Protein AF-A0A1M5BU93-F1 (afdb_monomer_lite)

pLDDT: mean 90.9, std 5.59, range [63.94, 97.12]

Organism: NCBI:txid1121429

Secondary structure (DSSP, 8-state):
-HHHHHHHHHHHHHHHHHHHHHHHHHHHHHHHHHHHHHHHHHHHHHHTT--GGGGG--HHHHHHHHHHHHHHHHHTS----

Structure (mmCIF, N/CA/C/O backbone):
data_AF-A0A1M5BU93-F1
#
_entry.id   AF-A0A1M5BU93-F1
#
loop_
_atom_site.group_PDB
_atom_site.id
_atom_site.type_symbol
_atom_site.label_atom_id
_atom_site.label_alt_id
_atom_site.label_comp_id
_atom_site.label_asym_id
_atom_site.label_entity_id
_atom_site.label_seq_id
_atom_site.pdbx_PDB_ins_code
_atom_site.Cartn_x
_atom_site.Cartn_y
_atom_site.Cartn_z
_atom_site.occupancy
_atom_site.B_iso_or_equiv
_atom_site.auth_seq_id
_atom_site.auth_comp_id
_atom_site.auth_asym_id
_atom_site.auth_atom_id
_atom_site.pdbx_PDB_model_num
ATOM 1 N N . MET A 1 1 ? 28.401 5.717 -35.133 1.00 63.94 1 MET A N 1
ATOM 2 C CA . MET A 1 1 ? 28.424 5.655 -33.650 1.00 63.94 1 MET A CA 1
ATOM 3 C C . MET A 1 1 ? 27.265 6.408 -32.996 1.00 63.94 1 MET A C 1
ATOM 5 O O . MET A 1 1 ? 26.577 5.802 -32.188 1.00 63.94 1 MET A O 1
ATOM 9 N N . LEU A 1 2 ? 26.991 7.667 -33.362 1.00 77.88 2 LEU A N 1
ATOM 10 C CA . LEU A 1 2 ? 25.979 8.509 -32.696 1.00 77.88 2 LEU A CA 1
ATOM 11 C C . LEU A 1 2 ? 24.532 7.970 -32.793 1.00 77.88 2 LEU A C 1
ATOM 13 O O . LEU A 1 2 ? 23.836 7.898 -31.786 1.00 77.88 2 LEU A O 1
ATOM 17 N N . LEU A 1 3 ? 24.114 7.484 -33.970 1.00 83.62 3 LEU A N 1
ATOM 18 C CA . LEU A 1 3 ? 22.791 6.866 -34.172 1.00 83.62 3 LEU A CA 1
ATOM 19 C C . LEU A 1 3 ? 22.595 5.585 -33.336 1.00 83.62 3 LEU A C 1
ATOM 21 O O . LEU A 1 3 ? 21.520 5.350 -32.796 1.00 83.62 3 LEU A O 1
ATOM 25 N N . VAL A 1 4 ? 23.647 4.773 -33.193 1.00 87.81 4 VAL A N 1
ATOM 26 C CA . VAL A 1 4 ? 23.611 3.526 -32.407 1.00 87.81 4 VAL A CA 1
ATOM 27 C C . VAL A 1 4 ? 23.472 3.833 -30.914 1.00 87.81 4 VAL A C 1
ATOM 29 O O . VAL A 1 4 ? 22.658 3.209 -30.238 1.00 87.81 4 VAL A O 1
ATOM 32 N N . GLY A 1 5 ? 24.207 4.834 -30.417 1.00 88.31 5 GLY A N 1
ATOM 33 C CA . GLY A 1 5 ? 24.076 5.309 -29.038 1.00 88.31 5 GLY A CA 1
ATOM 34 C C . GLY A 1 5 ? 22.679 5.862 -28.739 1.00 88.31 5 GLY A C 1
ATOM 35 O O . GLY A 1 5 ? 22.089 5.517 -27.718 1.00 88.31 5 GLY A O 1
ATOM 36 N N . LEU A 1 6 ? 22.103 6.639 -29.662 1.00 89.12 6 LEU A N 1
ATOM 37 C CA . LEU A 1 6 ? 20.749 7.184 -29.520 1.00 89.12 6 LEU A CA 1
ATOM 38 C C . LEU A 1 6 ? 19.681 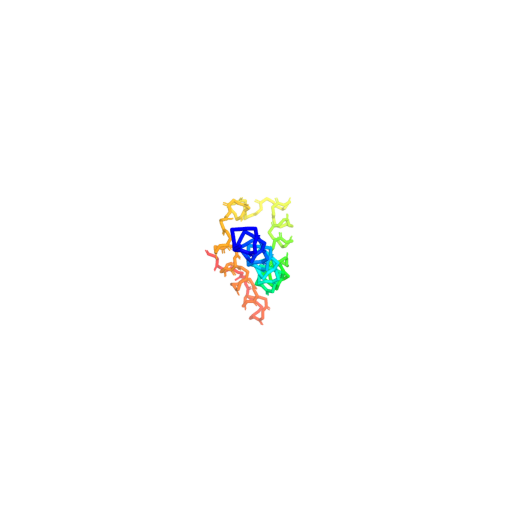6.078 -29.445 1.00 89.12 6 LEU A C 1
ATOM 40 O O . LEU A 1 6 ? 18.819 6.105 -28.568 1.00 89.12 6 LEU A O 1
ATOM 44 N N . LEU A 1 7 ? 19.762 5.076 -30.326 1.00 92.56 7 LEU A N 1
ATOM 45 C CA . LEU A 1 7 ? 18.843 3.933 -30.317 1.00 92.56 7 LEU A CA 1
ATOM 46 C C . LEU A 1 7 ? 18.973 3.097 -29.036 1.00 92.56 7 LEU A C 1
ATOM 48 O O . LEU A 1 7 ? 17.975 2.578 -28.539 1.00 92.56 7 LEU A O 1
ATOM 52 N N . PHE A 1 8 ? 20.182 2.970 -28.489 1.00 92.88 8 PHE A N 1
ATOM 53 C CA . PHE A 1 8 ? 20.411 2.274 -27.225 1.00 92.88 8 PHE A CA 1
ATOM 54 C C . PHE A 1 8 ? 19.752 2.998 -26.043 1.00 92.88 8 PHE A C 1
ATOM 56 O O . PHE A 1 8 ? 19.015 2.375 -25.280 1.00 92.88 8 PHE A O 1
ATOM 63 N N . VAL A 1 9 ? 19.937 4.318 -25.933 1.00 94.88 9 VAL A N 1
ATOM 64 C CA . VAL A 1 9 ? 19.299 5.134 -24.884 1.00 94.88 9 VAL A CA 1
ATOM 65 C C . VAL A 1 9 ? 17.775 5.065 -24.983 1.00 94.88 9 VAL A C 1
ATOM 67 O O . VAL A 1 9 ? 17.106 4.858 -23.973 1.00 94.88 9 VAL A O 1
ATOM 70 N N . LEU A 1 10 ? 17.218 5.150 -26.195 1.00 94.19 10 LEU A N 1
ATOM 71 C CA . LEU A 1 10 ? 15.774 5.032 -26.404 1.00 94.19 10 LEU A CA 1
ATOM 72 C C . LEU A 1 10 ? 15.234 3.681 -25.910 1.00 94.19 10 LEU A C 1
ATOM 74 O O . LEU A 1 10 ? 14.223 3.643 -25.211 1.00 94.19 10 LEU A O 1
ATOM 78 N N . LYS A 1 11 ? 15.925 2.575 -26.216 1.00 93.00 11 LYS A N 1
ATOM 79 C CA . LYS A 1 11 ? 15.542 1.237 -25.734 1.00 93.00 11 LYS A CA 1
ATOM 80 C C . LYS A 1 11 ? 15.549 1.150 -24.210 1.00 93.00 11 LYS A C 1
ATOM 82 O O . LYS A 1 11 ? 14.628 0.567 -23.645 1.00 93.00 11 LYS A O 1
ATOM 87 N N . LEU A 1 12 ? 16.546 1.740 -23.552 1.00 94.69 12 LEU A N 1
ATOM 88 C CA . LEU A 1 12 ? 16.614 1.768 -22.089 1.00 94.69 12 LEU A CA 1
ATOM 89 C C . LEU A 1 12 ? 15.468 2.572 -21.473 1.00 94.69 12 LEU A C 1
ATOM 91 O O . LEU A 1 12 ? 14.875 2.123 -20.496 1.00 94.69 12 LEU A O 1
ATOM 95 N N . ILE A 1 13 ? 15.118 3.720 -22.057 1.00 96.00 13 ILE A N 1
ATOM 96 C CA . ILE A 1 13 ? 13.998 4.544 -21.583 1.00 96.00 13 ILE A CA 1
ATOM 97 C C . ILE A 1 13 ? 12.676 3.784 -21.723 1.00 96.00 13 ILE A C 1
ATOM 99 O O . ILE A 1 13 ? 11.900 3.717 -20.772 1.00 96.00 13 ILE A O 1
ATOM 103 N N . VAL A 1 14 ? 12.434 3.168 -22.884 1.00 95.94 14 VAL A N 1
ATOM 104 C CA . VAL A 1 14 ? 11.227 2.361 -23.122 1.00 95.94 14 VAL A CA 1
ATOM 105 C C . VAL A 1 14 ? 11.163 1.186 -22.148 1.00 95.94 14 VAL A C 1
ATOM 107 O O . VAL A 1 14 ? 10.119 0.940 -21.548 1.00 95.94 14 VAL A O 1
ATOM 110 N N . PHE A 1 15 ? 12.283 0.495 -21.929 1.00 95.75 15 PHE A N 1
ATOM 111 C CA . PHE A 1 15 ? 12.353 -0.598 -20.966 1.00 95.75 15 PHE A CA 1
ATOM 112 C C . PHE A 1 15 ? 12.053 -0.130 -19.536 1.00 95.75 15 PHE A C 1
ATOM 114 O O . PHE A 1 15 ? 11.254 -0.760 -18.848 1.00 95.75 15 PHE A O 1
ATOM 121 N N . ALA A 1 16 ? 12.635 0.991 -19.101 1.00 95.50 16 ALA A N 1
ATOM 122 C CA . ALA A 1 16 ? 12.393 1.558 -17.777 1.00 95.50 16 ALA A CA 1
ATOM 123 C C . ALA A 1 16 ? 10.923 1.965 -17.581 1.00 95.50 16 ALA A C 1
ATOM 125 O O . ALA A 1 16 ? 10.356 1.708 -16.519 1.00 95.50 16 ALA A O 1
ATOM 126 N N . LEU A 1 17 ? 10.284 2.532 -18.610 1.00 96.44 17 LEU A N 1
ATOM 127 C CA . LEU A 1 17 ? 8.853 2.845 -18.593 1.00 96.44 17 LEU A CA 1
ATOM 128 C C . LEU A 1 17 ? 8.006 1.576 -18.446 1.00 96.44 17 LEU A C 1
ATOM 130 O O . LEU A 1 17 ? 7.153 1.512 -17.563 1.00 96.44 17 LEU A O 1
ATOM 134 N N . CYS A 1 18 ? 8.268 0.542 -19.251 1.00 96.56 18 CYS A N 1
ATOM 135 C CA . CYS A 1 18 ? 7.554 -0.732 -19.151 1.00 96.56 18 CYS A CA 1
ATOM 136 C C . CYS A 1 18 ? 7.747 -1.392 -17.779 1.00 96.56 18 CYS A C 1
ATOM 138 O O . CYS A 1 18 ? 6.772 -1.824 -17.165 1.00 96.56 18 CYS A O 1
ATOM 140 N N . ALA A 1 19 ? 8.979 -1.431 -17.267 1.00 96.06 19 ALA A N 1
ATOM 141 C CA . ALA A 1 19 ? 9.273 -1.973 -15.945 1.00 96.06 19 ALA A CA 1
ATOM 142 C C . ALA A 1 19 ? 8.552 -1.186 -14.841 1.00 96.06 19 ALA A C 1
ATOM 144 O O . ALA A 1 19 ? 7.937 -1.787 -13.962 1.00 96.06 19 ALA A O 1
ATOM 145 N N . GLY A 1 20 ? 8.554 0.148 -14.917 1.00 95.62 20 GLY A N 1
ATOM 146 C CA . GLY A 1 20 ? 7.838 1.008 -13.976 1.00 95.62 20 GLY A CA 1
ATOM 147 C C . GLY A 1 20 ? 6.331 0.747 -13.970 1.00 95.62 20 GLY A C 1
ATOM 148 O O . GLY A 1 20 ? 5.730 0.671 -12.898 1.00 95.62 20 GLY A O 1
ATOM 149 N N . VAL A 1 21 ? 5.725 0.528 -15.142 1.00 96.31 21 VAL A N 1
ATOM 150 C CA . VAL A 1 21 ? 4.310 0.148 -15.254 1.00 96.31 21 VAL A CA 1
ATOM 151 C C . VAL A 1 21 ? 4.062 -1.201 -14.582 1.00 96.31 21 VAL A C 1
ATOM 153 O O . VAL A 1 21 ? 3.194 -1.296 -13.719 1.00 96.31 21 VAL A O 1
ATOM 156 N N . VAL A 1 22 ? 4.850 -2.228 -14.910 1.00 97.12 22 VAL A N 1
ATOM 157 C CA . VAL A 1 22 ? 4.694 -3.573 -14.333 1.00 97.12 22 VAL A CA 1
ATOM 158 C C . VAL A 1 22 ? 4.824 -3.544 -12.808 1.00 97.12 22 VAL A C 1
ATOM 160 O O . VAL A 1 22 ? 3.961 -4.076 -12.113 1.00 97.12 22 VAL A O 1
ATOM 163 N N . ILE A 1 23 ? 5.844 -2.866 -12.277 1.00 95.81 23 ILE A N 1
ATOM 164 C CA . ILE A 1 23 ? 6.041 -2.705 -10.828 1.00 95.81 23 ILE A CA 1
ATOM 165 C C . ILE A 1 23 ? 4.850 -1.974 -10.199 1.00 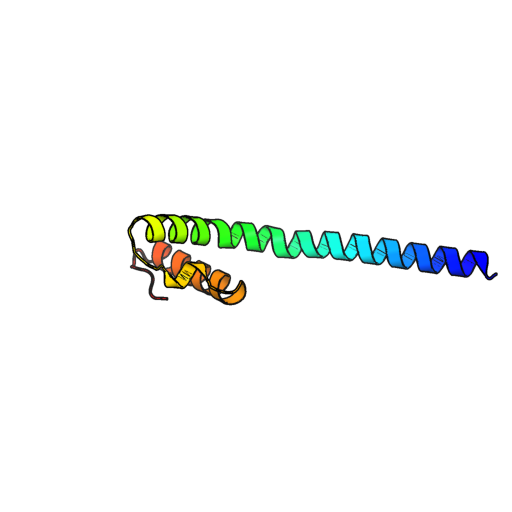95.81 23 ILE A C 1
ATOM 167 O O . ILE A 1 23 ? 4.351 -2.395 -9.157 1.00 95.81 23 ILE A O 1
ATOM 171 N N . SER A 1 24 ? 4.352 -0.917 -10.845 1.00 94.19 24 SER A N 1
ATOM 172 C CA . SER A 1 24 ? 3.182 -0.181 -10.362 1.00 94.19 24 SER A CA 1
ATOM 173 C C . SER A 1 24 ? 1.951 -1.083 -10.280 1.00 94.19 24 SER A C 1
ATOM 175 O O . SER A 1 24 ? 1.274 -1.086 -9.256 1.00 94.19 24 SER A O 1
ATOM 177 N N . PHE A 1 25 ? 1.680 -1.903 -11.299 1.00 95.19 25 PHE A N 1
ATOM 178 C CA . PHE A 1 25 ? 0.573 -2.862 -11.254 1.00 95.19 25 PHE A CA 1
ATOM 179 C C . PHE A 1 25 ? 0.752 -3.886 -10.127 1.00 95.19 25 PHE A C 1
ATOM 181 O O . PHE A 1 25 ? -0.188 -4.125 -9.372 1.00 95.19 25 PHE A O 1
ATOM 188 N N . ILE A 1 26 ? 1.958 -4.437 -9.964 1.00 96.12 26 ILE A N 1
ATOM 189 C CA . ILE A 1 26 ? 2.264 -5.419 -8.913 1.00 96.12 26 ILE A CA 1
ATOM 190 C C . ILE A 1 26 ? 2.050 -4.840 -7.508 1.00 96.12 26 ILE A C 1
ATOM 192 O O . ILE A 1 26 ? 1.618 -5.565 -6.620 1.00 96.12 26 ILE A O 1
ATOM 196 N N . VAL A 1 27 ? 2.325 -3.553 -7.286 1.00 93.94 27 VAL A N 1
ATOM 197 C CA . VAL A 1 27 ? 2.180 -2.927 -5.962 1.00 93.94 27 VAL A CA 1
ATOM 198 C C . VAL A 1 27 ? 0.767 -2.386 -5.738 1.00 93.94 27 VAL A C 1
ATOM 200 O O . VAL A 1 27 ? 0.144 -2.665 -4.712 1.00 93.94 27 VAL A O 1
ATOM 203 N N . PHE A 1 28 ? 0.242 -1.609 -6.685 1.00 91.25 28 PHE A N 1
ATOM 204 C CA . PHE A 1 28 ? -1.005 -0.876 -6.487 1.00 91.25 28 PHE A CA 1
ATOM 205 C C . PHE A 1 28 ? -2.245 -1.743 -6.680 1.00 91.25 28 PHE A C 1
ATOM 207 O O . PHE A 1 28 ? -3.205 -1.537 -5.946 1.00 91.25 28 PHE A O 1
ATOM 214 N N . VAL A 1 29 ? -2.247 -2.741 -7.575 1.00 93.94 29 VAL A N 1
ATOM 215 C CA . VAL A 1 29 ? -3.433 -3.603 -7.747 1.00 93.94 29 VAL A CA 1
ATOM 216 C C . VAL A 1 29 ? -3.742 -4.401 -6.477 1.00 93.94 29 VAL A C 1
ATOM 218 O O . VAL A 1 29 ? -4.881 -4.318 -6.009 1.00 93.94 29 VAL A O 1
ATOM 221 N N . PRO A 1 30 ? -2.782 -5.107 -5.844 1.00 94.12 30 PRO A N 1
ATOM 222 C CA . PRO A 1 30 ? -3.050 -5.790 -4.581 1.00 94.12 30 PRO A CA 1
ATOM 223 C C . PRO A 1 30 ? -3.463 -4.830 -3.468 1.00 94.12 30 PRO A C 1
ATOM 225 O O . PRO A 1 30 ? -4.364 -5.150 -2.698 1.00 94.12 30 PRO A O 1
ATOM 228 N N . LEU A 1 31 ? -2.861 -3.636 -3.404 1.00 92.44 31 LEU A N 1
ATOM 229 C CA . LEU A 1 31 ? -3.239 -2.625 -2.419 1.00 92.44 31 LEU A CA 1
ATOM 230 C C . LEU A 1 31 ? -4.680 -2.139 -2.632 1.00 92.44 31 LEU A C 1
ATOM 232 O O . LEU A 1 31 ? -5.438 -2.028 -1.672 1.00 92.44 31 LEU A O 1
ATOM 236 N N . THR A 1 32 ? -5.093 -1.892 -3.875 1.00 92.56 32 THR A N 1
ATOM 237 C CA . THR A 1 32 ? -6.468 -1.500 -4.198 1.00 92.56 32 THR A CA 1
ATOM 238 C C . THR A 1 32 ? -7.454 -2.607 -3.846 1.00 92.56 32 THR A C 1
ATOM 240 O O . THR A 1 32 ? -8.462 -2.319 -3.207 1.00 92.56 32 THR A O 1
ATOM 243 N N . ILE A 1 33 ? -7.156 -3.866 -4.185 1.00 95.00 33 ILE A N 1
ATOM 244 C CA . ILE A 1 33 ? -7.991 -5.016 -3.801 1.00 95.00 33 ILE A CA 1
ATOM 245 C C . ILE A 1 33 ? -8.086 -5.117 -2.274 1.00 95.00 33 ILE A C 1
ATOM 247 O O . ILE A 1 33 ? -9.175 -5.307 -1.736 1.00 95.00 33 ILE A O 1
ATOM 251 N N . TYR A 1 34 ? -6.968 -4.929 -1.568 1.00 93.38 34 TYR A N 1
ATOM 252 C CA . TYR A 1 34 ? -6.925 -4.954 -0.110 1.00 93.38 34 TYR A CA 1
ATOM 253 C C . TYR A 1 34 ? -7.758 -3.840 0.522 1.00 93.38 34 TYR A C 1
ATOM 255 O O . TYR A 1 34 ? -8.380 -4.074 1.548 1.00 93.38 34 TYR A O 1
ATOM 263 N N . VAL A 1 35 ? -7.796 -2.636 -0.049 1.00 94.69 35 VAL A N 1
ATOM 264 C CA . VAL A 1 35 ? -8.504 -1.482 0.535 1.00 94.69 35 VAL A CA 1
ATOM 265 C C . VAL A 1 35 ? -9.961 -1.371 0.050 1.00 94.69 35 VAL A C 1
ATOM 267 O O . VAL A 1 35 ? -10.784 -0.740 0.714 1.00 94.69 35 VAL A O 1
ATOM 270 N N . ALA A 1 36 ? -10.328 -2.013 -1.063 1.00 93.81 36 ALA A N 1
ATOM 271 C CA . ALA A 1 36 ? -11.662 -1.909 -1.659 1.00 93.81 36 ALA A CA 1
ATOM 272 C C . ALA A 1 36 ? -12.827 -2.242 -0.697 1.00 93.81 36 ALA A C 1
ATOM 274 O O . ALA A 1 36 ? -13.770 -1.446 -0.642 1.00 93.81 36 ALA A O 1
ATOM 275 N N . PRO A 1 37 ? -12.789 -3.320 0.116 1.00 93.44 37 PRO A N 1
ATOM 276 C CA . PRO A 1 37 ? -13.859 -3.599 1.078 1.00 93.44 37 PRO A CA 1
ATOM 277 C C . PRO A 1 37 ? -14.031 -2.495 2.128 1.00 93.44 37 PRO A C 1
ATOM 279 O O . PRO A 1 37 ? -15.160 -2.150 2.473 1.00 93.44 37 PRO A O 1
ATOM 282 N N . TYR A 1 38 ? -12.930 -1.900 2.599 1.00 93.31 38 TYR A N 1
ATOM 283 C CA . TYR A 1 38 ? -12.977 -0.745 3.498 1.00 93.31 38 TYR A CA 1
ATOM 284 C C . TYR A 1 38 ? -13.644 0.459 2.831 1.00 93.31 38 TYR A C 1
ATOM 286 O O . TYR A 1 38 ? -14.540 1.056 3.421 1.00 93.31 38 TYR A O 1
ATOM 294 N N . CYS A 1 39 ? -13.281 0.785 1.587 1.00 91.50 39 CYS A N 1
ATOM 295 C CA . CYS A 1 39 ? -13.907 1.888 0.853 1.00 91.50 39 CYS A CA 1
ATOM 296 C C . CYS A 1 39 ? -15.416 1.680 0.662 1.00 91.50 39 CYS A C 1
ATOM 298 O O . CYS A 1 39 ? -16.194 2.614 0.864 1.00 91.50 39 CYS A O 1
ATOM 300 N N . LEU A 1 40 ? -15.841 0.459 0.321 1.00 92.94 40 LEU A N 1
ATOM 301 C CA . LEU A 1 40 ? -17.260 0.111 0.197 1.00 92.94 40 LEU A CA 1
ATOM 302 C C . LEU A 1 40 ? -17.990 0.233 1.539 1.00 92.94 40 LEU A C 1
ATOM 304 O O . LEU A 1 40 ? -19.082 0.801 1.601 1.00 92.94 40 LEU A O 1
ATOM 308 N N . TRP A 1 41 ? -17.375 -0.245 2.623 1.00 93.38 41 TRP A N 1
ATOM 309 C CA . TRP A 1 41 ? -17.936 -0.129 3.966 1.00 93.38 41 TRP A CA 1
ATOM 310 C C . TRP A 1 41 ? -18.071 1.334 4.403 1.00 93.38 41 TRP A C 1
ATOM 312 O O . TRP A 1 41 ? -19.144 1.728 4.856 1.00 93.38 41 TRP A O 1
ATOM 322 N N . VAL A 1 42 ? -17.041 2.165 4.206 1.00 92.94 42 VAL A N 1
ATOM 323 C CA . VAL A 1 42 ? -17.100 3.610 4.489 1.00 92.94 42 VAL A CA 1
ATOM 324 C C . VAL A 1 42 ? -18.187 4.286 3.653 1.00 92.94 42 VAL A C 1
ATOM 326 O O . VAL A 1 42 ? -18.948 5.085 4.192 1.00 92.94 42 VAL A O 1
ATOM 329 N N . GLY A 1 43 ? -18.321 3.935 2.370 1.00 91.06 43 GLY A N 1
ATOM 330 C CA . GLY A 1 43 ? -19.397 4.434 1.511 1.00 91.06 43 GLY A CA 1
ATOM 331 C C . GLY A 1 43 ? -20.787 4.101 2.061 1.00 91.06 43 GLY A C 1
ATOM 332 O O . GLY A 1 43 ? -21.644 4.979 2.148 1.00 91.06 43 GLY A O 1
ATOM 333 N N . HIS A 1 44 ? -20.997 2.868 2.526 1.00 91.56 44 HIS A N 1
ATOM 334 C CA . HIS A 1 44 ? -22.240 2.480 3.190 1.00 91.56 44 HIS A CA 1
ATOM 335 C C . HIS A 1 44 ? -22.470 3.267 4.493 1.00 91.56 44 HIS A C 1
ATOM 337 O O . HIS A 1 44 ? -23.541 3.844 4.683 1.00 91.56 44 HIS A O 1
ATOM 343 N N . GLN A 1 45 ? -21.459 3.388 5.360 1.00 90.69 45 GLN A N 1
ATOM 344 C CA . GLN A 1 45 ? -21.559 4.184 6.593 1.00 90.69 45 GLN A CA 1
ATOM 345 C C . GLN A 1 45 ? -21.882 5.657 6.313 1.00 90.69 45 GLN A C 1
ATOM 347 O O . GLN A 1 45 ? -22.680 6.261 7.031 1.00 90.69 45 GLN A O 1
ATOM 352 N N . HIS A 1 46 ? -21.337 6.214 5.231 1.00 89.38 46 HIS A N 1
ATOM 353 C CA . HIS A 1 46 ? -21.611 7.579 4.804 1.00 89.38 46 HIS A CA 1
ATOM 354 C C . HIS A 1 46 ? -23.092 7.782 4.448 1.00 89.38 46 HIS A C 1
ATOM 356 O O . HIS A 1 46 ? -23.677 8.792 4.842 1.00 89.38 46 HIS A O 1
ATOM 362 N N . THR A 1 47 ? -23.731 6.812 3.777 1.00 90.75 47 THR A N 1
ATOM 363 C CA . THR A 1 47 ? -25.183 6.868 3.494 1.00 90.75 47 THR A CA 1
ATOM 364 C C . THR A 1 47 ? -26.039 6.828 4.760 1.00 90.75 47 THR A C 1
ATOM 366 O O . THR A 1 47 ? -27.105 7.434 4.800 1.00 90.75 47 THR A O 1
ATOM 369 N N . LEU A 1 48 ? -25.534 6.204 5.827 1.00 90.19 48 LEU A N 1
ATOM 370 C CA . LEU A 1 48 ? -26.156 6.177 7.155 1.00 90.19 48 LEU A CA 1
ATOM 371 C C . LEU A 1 48 ? -25.806 7.409 8.012 1.00 90.19 48 LEU A C 1
ATOM 373 O O . LEU A 1 48 ? -26.180 7.481 9.182 1.00 90.19 48 LEU A O 1
ATOM 377 N N . GLY A 1 49 ? -25.062 8.372 7.460 1.00 87.56 49 GLY A N 1
ATOM 378 C CA . GLY A 1 49 ? -24.645 9.591 8.150 1.00 87.56 49 GLY A CA 1
ATOM 379 C C . GLY A 1 49 ? -23.470 9.423 9.122 1.00 87.56 49 GLY A C 1
ATOM 380 O O . GLY A 1 49 ? -23.154 10.375 9.834 1.00 87.56 49 GLY A O 1
ATOM 381 N N . ARG A 1 50 ? -22.805 8.261 9.143 1.00 86.00 50 ARG A N 1
ATOM 382 C CA . ARG A 1 50 ? -21.671 7.929 10.025 1.00 86.00 50 ARG A CA 1
ATOM 383 C C . ARG A 1 50 ? -20.333 8.074 9.286 1.00 86.00 50 ARG A C 1
ATOM 385 O O . ARG A 1 50 ? -20.297 8.052 8.060 1.00 86.00 50 ARG A O 1
ATOM 392 N N . HIS A 1 51 ? -19.231 8.223 10.029 1.00 82.00 51 HIS A N 1
ATOM 393 C CA . HIS A 1 51 ? -17.848 8.201 9.505 1.00 82.00 51 HIS A CA 1
ATOM 394 C C . HIS A 1 51 ? -17.573 9.128 8.298 1.00 82.00 51 HIS A C 1
ATOM 396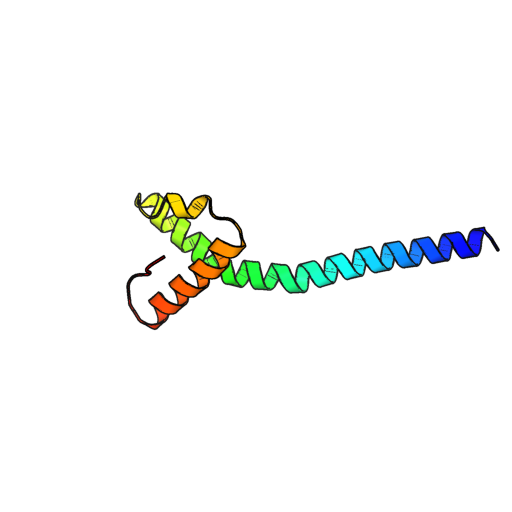 O O . HIS A 1 51 ? -16.785 8.799 7.410 1.00 82.00 51 HIS A O 1
ATOM 402 N N . LYS A 1 52 ? -18.213 10.307 8.251 1.00 80.12 52 LYS A N 1
ATOM 403 C CA . LYS A 1 52 ? -18.083 11.264 7.133 1.00 80.12 52 LYS A CA 1
ATOM 404 C C . LYS A 1 52 ? -16.662 11.812 6.962 1.00 80.12 52 LYS A C 1
ATOM 406 O O . LYS A 1 52 ? -16.267 12.182 5.860 1.00 80.12 52 LYS A O 1
ATOM 411 N N . ASP A 1 53 ? -15.888 11.841 8.042 1.00 83.06 53 ASP A N 1
ATOM 412 C CA . ASP A 1 53 ? -14.480 12.237 8.070 1.00 83.06 53 ASP A CA 1
ATOM 413 C C . ASP A 1 53 ? -13.572 11.257 7.307 1.00 83.06 53 ASP A C 1
ATOM 415 O O . ASP A 1 53 ? -12.56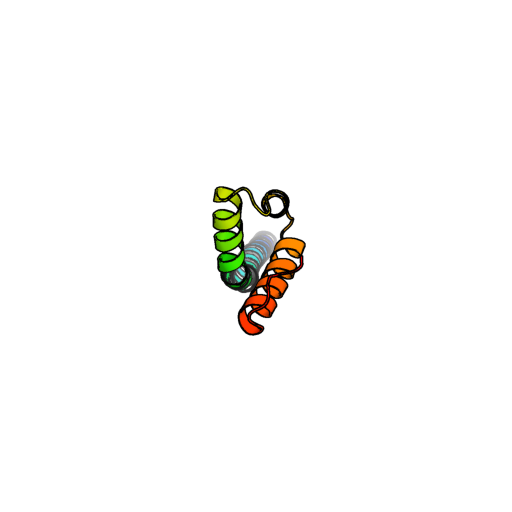3 11.670 6.732 1.00 83.06 53 ASP A O 1
ATOM 419 N N . LYS A 1 54 ? -13.964 9.979 7.222 1.00 81.38 54 LYS A N 1
ATOM 420 C CA . LYS A 1 54 ? -13.149 8.898 6.647 1.00 81.38 54 LYS A CA 1
ATOM 421 C C . LYS A 1 54 ? -13.076 8.902 5.120 1.00 81.38 54 LYS A C 1
ATOM 423 O O . LYS A 1 54 ? -12.198 8.266 4.546 1.00 81.38 54 LYS A O 1
ATOM 428 N N . MET A 1 55 ? -13.948 9.654 4.445 1.00 78.12 55 MET A N 1
ATOM 429 C CA . MET A 1 55 ? -13.957 9.755 2.979 1.00 78.12 55 MET A CA 1
ATOM 430 C C . MET A 1 55 ? -12.816 10.631 2.428 1.00 78.12 55 MET A C 1
ATOM 432 O O . MET A 1 55 ? -12.429 10.481 1.274 1.00 78.12 55 MET A O 1
ATOM 436 N N . LYS A 1 56 ? -12.263 11.545 3.240 1.00 79.81 56 LYS A N 1
ATOM 437 C CA . LYS A 1 56 ? -11.207 12.494 2.825 1.00 79.81 56 LYS A CA 1
ATOM 438 C C . LYS A 1 56 ? -9.798 12.054 3.235 1.00 79.81 56 LYS A C 1
ATOM 440 O O . LYS A 1 56 ? -8.874 12.865 3.273 1.00 79.81 56 LYS A O 1
ATOM 445 N N . GLU A 1 57 ? -9.627 10.790 3.599 1.00 85.06 57 GLU A N 1
ATOM 446 C CA . GLU A 1 57 ? -8.352 10.283 4.092 1.00 85.06 57 GLU A CA 1
ATOM 447 C C . GLU A 1 57 ? -7.373 9.980 2.955 1.00 85.06 57 GLU A C 1
ATOM 449 O O . GLU A 1 57 ? -7.747 9.482 1.897 1.00 85.06 57 GLU A O 1
ATOM 454 N N . GLY A 1 58 ? -6.092 10.274 3.187 1.00 86.00 58 GLY A N 1
ATOM 455 C CA . GLY A 1 58 ? -5.026 9.889 2.265 1.00 86.00 58 GLY A CA 1
ATOM 456 C C . GLY A 1 58 ? -4.766 8.380 2.283 1.00 86.00 58 GLY A C 1
ATOM 457 O O . GLY A 1 58 ? -4.997 7.717 3.294 1.00 86.00 58 GLY A O 1
ATOM 458 N N . VAL A 1 59 ? -4.183 7.867 1.195 1.00 85.25 59 VAL A N 1
ATOM 459 C CA . VAL A 1 59 ? -3.989 6.429 0.907 1.00 85.25 59 VAL A CA 1
ATOM 460 C C . VAL A 1 59 ? -3.407 5.630 2.083 1.00 85.25 59 VAL A C 1
ATOM 462 O O . VAL A 1 59 ? -3.890 4.544 2.394 1.00 85.25 59 VAL A O 1
ATOM 465 N N . PHE A 1 60 ? -2.410 6.172 2.791 1.00 87.25 60 PHE A N 1
ATOM 466 C CA . PHE A 1 60 ? -1.799 5.501 3.948 1.00 87.25 60 PHE A CA 1
ATOM 467 C C . PHE A 1 60 ? -2.758 5.344 5.135 1.00 87.25 60 PHE A C 1
ATOM 469 O O . PHE A 1 60 ? -2.775 4.297 5.784 1.00 87.25 60 PHE A O 1
ATOM 476 N N . LYS A 1 61 ? -3.570 6.370 5.421 1.00 91.12 61 LYS A N 1
ATOM 477 C CA . LYS A 1 61 ? -4.590 6.300 6.477 1.00 91.12 61 LYS A CA 1
ATOM 478 C C . LYS A 1 61 ? -5.690 5.323 6.080 1.00 91.12 61 LYS A C 1
ATOM 480 O O . LYS A 1 61 ? -6.062 4.492 6.899 1.00 91.12 61 LYS A O 1
ATOM 485 N N . THR A 1 62 ? -6.116 5.348 4.818 1.00 91.94 62 THR A N 1
ATOM 486 C CA . THR A 1 62 ? -7.092 4.401 4.267 1.00 91.94 62 THR A CA 1
ATOM 487 C C . THR A 1 62 ? -6.617 2.956 4.424 1.00 91.94 62 THR A C 1
ATOM 489 O O . THR A 1 62 ? -7.367 2.119 4.913 1.00 91.94 62 THR A O 1
ATOM 492 N N . ALA A 1 63 ? -5.354 2.662 4.093 1.00 91.56 63 ALA A N 1
ATOM 493 C CA . ALA A 1 63 ? -4.781 1.327 4.265 1.00 91.56 63 ALA A CA 1
ATOM 494 C C . ALA A 1 63 ? -4.723 0.904 5.742 1.00 91.56 63 ALA A C 1
ATOM 496 O O . ALA A 1 63 ? -5.142 -0.202 6.082 1.00 91.56 63 ALA A O 1
ATOM 497 N N . LYS A 1 64 ? -4.280 1.798 6.639 1.00 93.25 64 LYS A N 1
ATOM 498 C CA . LYS A 1 64 ? -4.266 1.542 8.088 1.00 93.25 64 LYS A CA 1
ATOM 499 C C . LYS A 1 64 ? -5.673 1.267 8.627 1.00 93.25 64 LYS A C 1
ATOM 501 O O . LYS A 1 64 ? -5.867 0.328 9.395 1.00 93.25 64 LYS A O 1
ATOM 506 N N . HIS A 1 65 ? -6.657 2.074 8.242 1.00 94.31 65 HIS A N 1
ATOM 507 C CA . HIS A 1 65 ? -8.038 1.914 8.688 1.00 94.31 65 HIS A CA 1
ATOM 508 C C . HIS A 1 65 ? -8.694 0.673 8.082 1.00 94.31 65 HIS A C 1
ATOM 510 O O . HIS A 1 65 ? -9.433 -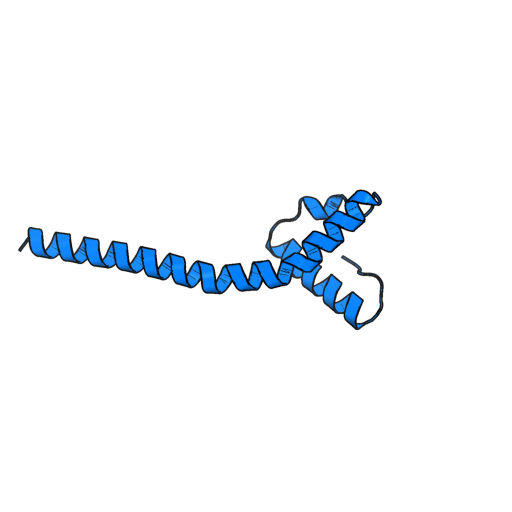0.007 8.789 1.00 94.31 65 HIS A O 1
ATOM 516 N N . ALA A 1 66 ? -8.341 0.284 6.855 1.00 94.50 66 ALA A N 1
ATOM 517 C CA . ALA A 1 66 ? -8.725 -1.015 6.310 1.00 94.50 66 ALA A CA 1
ATOM 518 C C . ALA A 1 66 ? -8.227 -2.162 7.202 1.00 94.50 66 ALA A C 1
ATOM 520 O O . ALA A 1 66 ? -9.010 -3.033 7.573 1.00 94.50 66 ALA A O 1
ATOM 521 N N . THR A 1 67 ? -6.970 -2.118 7.662 1.00 94.06 67 THR A N 1
ATOM 522 C CA . THR A 1 67 ? -6.448 -3.113 8.613 1.00 94.06 67 THR A CA 1
ATOM 523 C C . THR A 1 67 ? -7.217 -3.120 9.937 1.00 94.06 67 THR A C 1
ATOM 525 O O . THR A 1 67 ? -7.526 -4.192 10.457 1.00 94.06 67 THR A O 1
ATOM 528 N N . ILE A 1 68 ? -7.550 -1.946 10.485 1.00 94.00 68 ILE A N 1
ATOM 529 C CA . ILE A 1 68 ? -8.348 -1.834 11.719 1.00 94.00 68 ILE A CA 1
ATOM 530 C C . ILE A 1 68 ? -9.740 -2.442 11.521 1.00 94.00 68 ILE A C 1
ATOM 532 O O . ILE A 1 68 ? -10.185 -3.207 12.375 1.00 94.00 68 ILE A O 1
ATOM 536 N N . LEU A 1 69 ? -10.393 -2.153 10.393 1.00 94.50 69 LEU A N 1
ATOM 537 C CA . LEU A 1 69 ? -11.706 -2.696 10.053 1.00 94.50 69 LEU A CA 1
ATOM 538 C C . LEU A 1 69 ? -11.662 -4.223 9.923 1.00 94.50 69 LEU A C 1
ATOM 540 O O . LEU A 1 69 ? -12.513 -4.916 10.468 1.00 94.50 69 LEU A O 1
ATOM 544 N N . TYR A 1 70 ? -10.643 -4.777 9.268 1.00 94.50 70 TYR A N 1
ATOM 545 C CA . TYR A 1 70 ? -10.511 -6.232 9.148 1.00 94.50 70 TYR A CA 1
ATOM 546 C C . TYR A 1 70 ? -10.244 -6.891 10.490 1.00 94.50 70 TYR A C 1
ATOM 548 O O . TYR A 1 70 ? -10.854 -7.908 10.817 1.00 94.50 70 TYR A O 1
ATOM 556 N N . LYS A 1 71 ? -9.392 -6.280 11.315 1.00 93.56 71 LYS A N 1
ATOM 557 C CA . LYS A 1 71 ? -9.168 -6.744 12.681 1.00 93.56 71 LYS A CA 1
ATOM 558 C C . LYS A 1 71 ? -10.467 -6.721 13.491 1.00 93.56 71 LYS A C 1
ATOM 560 O O . LYS A 1 71 ? -10.728 -7.667 14.229 1.00 93.56 71 LYS A O 1
ATOM 565 N N . SER A 1 72 ? -11.284 -5.677 13.361 1.00 94.44 72 SER A N 1
ATOM 566 C CA . SER A 1 72 ? -12.546 -5.569 14.095 1.00 94.44 72 SER A CA 1
ATOM 567 C C . SER A 1 72 ? -13.585 -6.584 13.605 1.00 94.44 72 SER A C 1
ATOM 569 O O . SER A 1 72 ? -14.234 -7.217 14.436 1.00 94.44 72 SER A O 1
ATOM 571 N N . TRP A 1 73 ? -13.665 -6.840 12.294 1.00 94.06 73 TRP A N 1
ATOM 572 C CA . TRP A 1 73 ? -14.499 -7.900 11.712 1.00 94.06 73 TRP A CA 1
ATOM 573 C C . TRP A 1 73 ? -14.108 -9.290 12.218 1.00 94.06 73 TRP A C 1
ATOM 575 O O . TRP A 1 73 ? -14.979 -10.051 12.636 1.00 94.06 73 TRP A O 1
ATOM 585 N N . ILE A 1 74 ? -12.808 -9.601 12.255 1.00 93.62 74 ILE A N 1
ATOM 586 C CA . ILE A 1 74 ? -12.296 -10.879 12.777 1.00 93.62 74 ILE A CA 1
ATOM 587 C C . ILE A 1 74 ? -12.626 -11.028 14.266 1.00 93.62 74 ILE A C 1
ATOM 589 O O . ILE A 1 74 ? -13.077 -12.084 14.704 1.00 93.62 74 ILE A O 1
ATOM 593 N N . LEU A 1 75 ? -12.437 -9.962 15.049 1.00 95.50 75 LEU A N 1
ATOM 594 C CA . LEU A 1 75 ? -12.700 -9.963 16.490 1.00 95.50 75 LEU A CA 1
ATOM 595 C C . LEU A 1 75 ? -14.183 -9.780 16.846 1.00 95.50 75 LEU A C 1
ATOM 597 O O . LEU A 1 75 ? -14.511 -9.794 18.032 1.00 95.50 75 LEU A O 1
ATOM 601 N N . ARG A 1 76 ? -15.065 -9.597 15.852 1.00 91.12 76 ARG A N 1
ATOM 602 C CA . ARG A 1 76 ? -16.490 -9.259 16.018 1.00 91.12 76 ARG A CA 1
ATOM 603 C C . ARG A 1 76 ? -16.718 -8.072 16.964 1.00 91.12 76 ARG A C 1
ATOM 605 O O . ARG A 1 76 ? -17.637 -8.078 17.777 1.00 91.12 76 ARG A O 1
ATOM 612 N N . LYS A 1 77 ? -15.855 -7.059 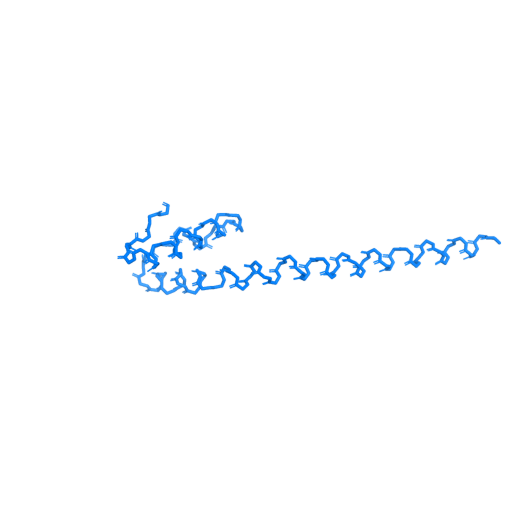16.867 1.00 91.62 77 LYS A N 1
ATOM 613 C CA . LYS A 1 77 ? -15.937 -5.802 17.625 1.00 91.62 77 LYS A CA 1
ATOM 614 C C . LYS A 1 77 ? -16.209 -4.638 16.684 1.00 91.62 77 LYS A C 1
ATOM 616 O O . LYS A 1 77 ? -15.917 -4.710 15.490 1.00 91.62 77 LYS A O 1
ATOM 621 N N . GLU A 1 78 ? -16.727 -3.546 17.230 1.00 87.50 78 GLU A N 1
ATOM 622 C CA . GLU A 1 78 ? -16.831 -2.307 16.465 1.00 87.50 78 GLU A CA 1
ATOM 623 C C . GLU A 1 78 ? -15.432 -1.741 16.157 1.00 87.50 78 GLU A C 1
ATOM 625 O O . GLU A 1 78 ? -14.529 -1.826 16.997 1.00 87.50 78 GLU A O 1
ATOM 630 N N . PRO A 1 79 ? -15.210 -1.215 14.940 1.00 86.38 79 PRO A N 1
ATOM 631 C CA . PRO A 1 79 ? -13.931 -0.627 14.568 1.00 86.38 79 PRO A CA 1
ATOM 632 C C . PRO A 1 79 ? -13.688 0.695 15.305 1.00 86.38 79 PRO A C 1
ATOM 634 O O . PRO A 1 79 ? -14.513 1.605 15.271 1.00 86.38 79 PRO A O 1
ATOM 637 N N . THR A 1 80 ? -12.512 0.820 15.918 1.00 85.12 80 THR A N 1
ATOM 638 C CA . THR A 1 80 ? -12.037 2.048 16.572 1.00 85.12 80 THR A CA 1
ATOM 639 C C . THR A 1 80 ? -10.897 2.649 15.750 1.00 85.12 80 THR A C 1
ATOM 641 O O . THR A 1 80 ? -9.789 2.103 15.761 1.00 85.12 80 THR A O 1
ATOM 644 N N . PHE A 1 81 ? -11.183 3.721 15.008 1.00 82.69 81 PHE A N 1
ATOM 645 C CA . PHE A 1 81 ? -10.249 4.367 14.075 1.00 82.69 81 PHE A CA 1
ATOM 646 C C . PHE A 1 81 ? -9.450 5.505 14.705 1.00 82.69 81 PHE A C 1
ATOM 648 O O . PHE A 1 81 ? -10.065 6.301 15.445 1.00 82.69 81 PHE A O 1
#

Radius of gyration: 20.81 Å; chains: 1; bounding box: 55×23×52 Å

Foldseek 3Di:
DVVVVVVVVVVVVVVVVVVVVVVCCVPVVVLCVLLVVVVVVCVVCVVVVPPPVVVPDDSVVSSVQSVQVVVCVVVVHDRDD

Sequence (81 aa):
MLLVGLLFVLKLIVFALCAGVVISFIVFVPLTIYVAPYCLWVGHQHTLGRHKDKMKEGVFKTAKHATILYKSWILRKEPTF